Protein AF-A0A352KXZ1-F1 (afdb_monomer)

Mean predicted aligned error: 12.73 Å

Secondary structure (DSSP, 8-state):
----------------TT-----S-HHHHHHHHHHHHHHHHHGGGT--HHHHHHHHHHHHHTT--TTSHHHHHHHHHHHHHHT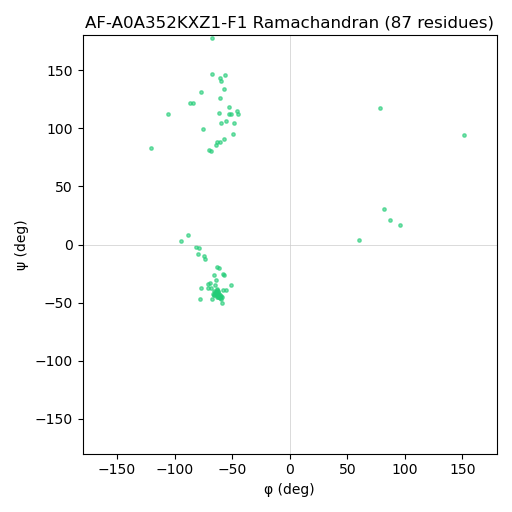SS----

Solvent-accessible surface area (backbone atoms only — not comparable to full-atom values): 5558 Å² total; per-residue (Å²): 133,87,78,91,73,83,77,73,71,76,77,74,75,71,72,63,86,31,62,52,77,75,80,88,42,69,71,59,52,52,50,52,51,53,51,53,54,48,60,63,55,51,65,79,72,71,69,57,71,71,59,47,33,53,51,27,51,53,42,34,67,62,28,40,51,70,83,38,66,62,35,43,52,23,52,53,51,50,50,62,63,67,69,49,86,71,86,77,132

Radius of gyration: 19.35 Å; Cα contacts (8 Å, |Δi|>4): 51; chains: 1; bounding box: 39×59×44 Å

pLDDT: mean 70.47, std 16.48, range [34.94, 89.62]

Sequence (89 aa):
MFGLLCTVAGQMVQAAEGERRSTTVPRFDAAVEKGLAYLRQERTAGTHGGEQVLAAYAMYKCGIAKTDGLIQKALAEAAGRSAGPRYQP

Structure (mmCIF, N/CA/C/O backbone):
data_AF-A0A352KXZ1-F1
#
_entry.id   AF-A0A352KXZ1-F1
#
loop_
_atom_site.group_PDB
_atom_site.id
_atom_site.type_symbol
_atom_site.label_atom_id
_atom_site.label_alt_id
_atom_site.label_comp_id
_atom_site.label_asym_id
_atom_site.label_entity_id
_atom_site.label_seq_id
_atom_site.pdbx_PDB_ins_code
_atom_site.Cartn_x
_atom_site.Cartn_y
_atom_site.Cartn_z
_atom_site.occupancy
_atom_site.B_iso_or_equiv
_atom_site.auth_seq_id
_atom_site.auth_comp_id
_atom_site.auth_asym_id
_atom_site.auth_atom_id
_atom_site.pdbx_PDB_model_num
ATOM 1 N N . MET A 1 1 ? 4.113 -45.317 31.493 1.00 45.59 1 MET A N 1
ATOM 2 C CA . MET A 1 1 ? 5.452 -44.848 31.066 1.00 45.59 1 MET A CA 1
ATOM 3 C C . MET A 1 1 ? 5.555 -45.127 29.572 1.00 45.59 1 MET A C 1
ATOM 5 O O . MET A 1 1 ? 5.090 -46.187 29.188 1.00 45.59 1 MET A O 1
ATOM 9 N N . PHE A 1 2 ? 6.106 -44.199 28.781 1.00 44.03 2 PHE A N 1
ATOM 10 C CA . PHE A 1 2 ? 5.798 -43.900 27.363 1.00 44.03 2 PHE A CA 1
ATOM 11 C C . PHE A 1 2 ? 4.518 -43.069 27.224 1.00 44.03 2 PHE A C 1
ATOM 13 O O . PHE A 1 2 ? 3.454 -43.494 27.644 1.00 44.03 2 PHE A O 1
ATOM 20 N N . GLY A 1 3 ? 4.539 -41.849 26.709 1.00 38.75 3 GLY A N 1
ATOM 21 C CA . GLY A 1 3 ? 5.589 -41.176 25.956 1.00 38.75 3 GLY A CA 1
ATOM 22 C C . GLY A 1 3 ? 4.885 -40.189 25.044 1.00 38.75 3 GLY A C 1
ATOM 23 O O . GLY A 1 3 ? 4.384 -40.561 23.992 1.00 38.75 3 GLY A O 1
ATOM 24 N N . LEU A 1 4 ? 4.782 -38.961 25.538 1.00 52.72 4 LEU A N 1
ATOM 25 C CA . LEU A 1 4 ? 4.255 -37.771 24.893 1.00 52.72 4 LEU A CA 1
ATOM 26 C C . LEU A 1 4 ? 4.782 -37.642 23.449 1.00 52.72 4 LEU A C 1
ATOM 28 O O . LEU A 1 4 ? 5.963 -37.374 23.248 1.00 52.72 4 LEU A O 1
ATOM 32 N N . LEU A 1 5 ? 3.912 -37.783 22.450 1.00 47.09 5 LEU A N 1
ATOM 33 C CA . LEU A 1 5 ? 4.167 -37.290 21.096 1.00 47.09 5 LEU A CA 1
ATOM 34 C C . LEU A 1 5 ? 3.068 -36.293 20.754 1.00 47.09 5 LEU A C 1
ATOM 36 O O . LEU A 1 5 ? 2.058 -36.611 20.133 1.00 47.09 5 LEU A O 1
ATOM 40 N N . CYS A 1 6 ? 3.287 -35.061 21.214 1.00 39.53 6 CYS A N 1
ATOM 41 C CA . CYS A 1 6 ? 2.674 -33.874 20.647 1.00 39.53 6 CYS A CA 1
ATOM 42 C C . CYS A 1 6 ? 3.049 -33.809 19.163 1.00 39.53 6 CYS A C 1
ATOM 44 O O . CYS A 1 6 ? 4.071 -33.231 18.795 1.00 39.53 6 CYS A O 1
ATOM 46 N N . THR A 1 7 ? 2.225 -34.395 18.297 1.00 47.19 7 THR A N 1
ATOM 47 C CA . THR A 1 7 ? 2.211 -34.045 16.879 1.00 47.19 7 THR A CA 1
ATOM 48 C C . THR A 1 7 ? 1.611 -32.648 16.781 1.00 47.19 7 THR A C 1
ATOM 50 O O . THR A 1 7 ? 0.422 -32.470 16.534 1.00 47.19 7 THR A O 1
ATOM 53 N N . VAL A 1 8 ? 2.445 -31.635 17.022 1.00 42.97 8 VAL A N 1
ATOM 54 C CA . VAL A 1 8 ? 2.185 -30.267 16.578 1.00 42.97 8 VAL A CA 1
ATOM 55 C C . VAL A 1 8 ? 2.298 -30.318 15.059 1.00 42.97 8 VAL A C 1
ATOM 57 O O . VAL A 1 8 ? 3.348 -30.051 14.480 1.00 42.97 8 VAL A O 1
ATOM 60 N N . ALA A 1 9 ? 1.225 -30.785 14.417 1.00 42.88 9 ALA A N 1
ATOM 61 C CA . ALA A 1 9 ? 1.012 -30.610 12.997 1.00 42.88 9 ALA A CA 1
ATOM 62 C C . ALA A 1 9 ? 1.159 -29.114 12.746 1.00 42.88 9 ALA A C 1
ATOM 64 O O . ALA A 1 9 ? 0.403 -28.313 13.298 1.00 42.88 9 ALA A O 1
ATOM 65 N N . GLY A 1 10 ? 2.221 -28.765 12.020 1.00 39.72 10 GLY A N 1
ATOM 66 C CA . GLY A 1 10 ? 2.617 -27.400 11.758 1.00 39.72 10 GLY A CA 1
ATOM 67 C C . GLY A 1 10 ? 1.420 -26.596 11.289 1.00 39.72 10 GLY A C 1
ATOM 68 O O . GLY A 1 10 ? 1.015 -26.684 10.132 1.00 39.72 10 GLY A O 1
ATOM 69 N N . GLN A 1 11 ? 0.894 -25.764 12.185 1.00 35.56 11 GLN A N 1
ATOM 70 C CA . GLN A 1 11 ? 0.264 -24.533 11.772 1.00 35.56 11 GLN A CA 1
ATOM 71 C C . GLN A 1 11 ? 1.383 -23.724 11.128 1.00 35.56 11 GLN A C 1
ATOM 73 O O . GLN A 1 11 ? 2.094 -22.960 11.778 1.00 35.56 11 GLN A O 1
ATOM 78 N N . MET A 1 12 ? 1.569 -23.948 9.827 1.00 34.94 12 MET A N 1
ATOM 79 C CA . MET A 1 12 ? 2.001 -22.898 8.932 1.00 34.94 12 MET A CA 1
ATOM 80 C C . MET A 1 12 ? 1.068 -21.731 9.225 1.00 34.94 12 MET A C 1
ATOM 82 O O . MET A 1 12 ? -0.057 -21.671 8.733 1.00 34.94 12 MET A O 1
ATOM 86 N N . VAL A 1 13 ? 1.516 -20.826 10.090 1.00 38.00 13 VAL A N 1
ATOM 87 C CA . VAL A 1 13 ? 1.009 -19.467 10.122 1.00 38.00 13 VAL A CA 1
ATOM 88 C C . VAL A 1 13 ? 1.416 -18.916 8.766 1.00 38.00 13 VAL A C 1
ATOM 90 O O . VAL A 1 13 ? 2.496 -18.356 8.592 1.00 38.00 13 VAL A O 1
ATOM 93 N N . GLN A 1 14 ? 0.571 -19.171 7.771 1.00 39.69 14 GLN A N 1
ATOM 94 C CA . GLN A 1 14 ? 0.520 -18.407 6.549 1.00 39.69 14 GLN A CA 1
ATOM 95 C C . GLN A 1 14 ? 0.180 -17.004 7.043 1.00 39.69 14 GLN A C 1
ATOM 97 O O . GLN A 1 14 ? -0.977 -16.684 7.293 1.00 39.69 14 GLN A O 1
ATOM 102 N N . ALA A 1 15 ? 1.215 -16.230 7.381 1.00 41.34 15 ALA A N 1
ATOM 103 C CA . ALA A 1 15 ? 1.066 -14.850 7.789 1.00 41.34 15 ALA A CA 1
ATOM 104 C C . ALA A 1 15 ? 0.304 -14.192 6.646 1.00 41.34 15 ALA A C 1
ATOM 106 O O . ALA A 1 15 ? 0.858 -14.070 5.556 1.00 41.34 15 ALA A O 1
ATOM 107 N N . ALA A 1 16 ? -0.978 -13.906 6.886 1.00 43.56 16 ALA A N 1
ATOM 108 C CA . ALA A 1 16 ? -1.910 -13.447 5.876 1.00 43.56 16 ALA A CA 1
ATOM 109 C C . ALA A 1 16 ? -1.238 -12.347 5.053 1.00 43.56 16 ALA A C 1
ATOM 111 O O . ALA A 1 16 ? -0.841 -11.304 5.585 1.00 43.56 16 ALA A O 1
ATOM 112 N N . GLU A 1 17 ? -1.024 -12.633 3.771 1.00 47.53 17 GLU A N 1
ATOM 113 C CA . GLU A 1 17 ? -0.521 -11.655 2.824 1.00 47.53 17 GLU A CA 1
ATOM 114 C C . GLU A 1 17 ? -1.536 -10.506 2.787 1.00 47.53 17 GLU A C 1
ATOM 116 O O . GLU A 1 17 ? -2.623 -10.640 2.235 1.00 47.53 17 GLU A O 1
ATOM 121 N N . GLY A 1 18 ? -1.199 -9.382 3.421 1.00 53.31 18 GLY A N 1
ATOM 122 C CA . GLY A 1 18 ? -1.984 -8.153 3.333 1.00 53.31 18 GLY A CA 1
ATOM 123 C C . GLY A 1 18 ? -3.130 -7.986 4.334 1.00 53.31 18 GLY A C 1
ATOM 124 O O . GLY A 1 18 ? -3.994 -7.157 4.074 1.00 53.31 18 GLY A O 1
ATOM 125 N N . GLU A 1 19 ? -3.164 -8.671 5.482 1.00 58.31 19 GLU A N 1
ATOM 126 C CA . GLU A 1 19 ? -4.128 -8.283 6.526 1.00 58.31 19 GLU A CA 1
ATOM 127 C C . GLU A 1 19 ? -3.548 -7.181 7.425 1.00 58.31 19 GLU A C 1
ATOM 129 O O . GLU A 1 19 ? -2.483 -7.329 8.040 1.00 58.31 19 GLU A O 1
ATOM 134 N N . ARG A 1 20 ? -4.241 -6.036 7.484 1.00 67.44 20 ARG A N 1
ATOM 135 C CA . ARG A 1 20 ? -3.868 -4.912 8.347 1.00 67.44 20 ARG A CA 1
ATOM 136 C C . ARG A 1 20 ? -3.910 -5.366 9.804 1.00 67.44 20 ARG A C 1
ATOM 138 O O . ARG A 1 20 ? -4.979 -5.593 10.361 1.00 67.44 20 ARG A O 1
ATOM 145 N N . ARG A 1 21 ? -2.751 -5.416 10.460 1.00 71.75 21 ARG A N 1
ATOM 146 C CA . ARG A 1 21 ? -2.692 -5.626 11.911 1.00 71.75 21 ARG A CA 1
ATOM 147 C C . ARG A 1 21 ? -3.096 -4.330 12.614 1.00 71.75 21 ARG A C 1
ATOM 149 O O . ARG A 1 21 ? -2.291 -3.404 12.694 1.00 71.75 21 ARG A O 1
ATOM 156 N N . SER A 1 22 ? -4.349 -4.251 13.068 1.00 72.38 22 SER A N 1
ATOM 157 C CA . SER A 1 22 ? -4.806 -3.157 13.934 1.00 72.38 22 SER A CA 1
ATOM 158 C C . SER A 1 22 ? -3.974 -3.140 15.213 1.00 72.38 22 SER A C 1
ATOM 160 O O . SER A 1 22 ? -3.636 -4.181 15.780 1.00 72.38 22 SER A O 1
ATOM 162 N N . THR A 1 23 ? -3.653 -1.937 15.674 1.00 73.19 23 THR A N 1
ATOM 163 C CA . THR A 1 23 ? -2.975 -1.746 16.962 1.00 73.19 23 THR A CA 1
ATOM 164 C C . THR A 1 23 ? -3.947 -1.792 18.140 1.00 73.19 23 THR A C 1
ATOM 166 O O . THR A 1 23 ? -3.509 -1.664 19.278 1.00 73.19 23 THR A O 1
ATOM 169 N N . THR A 1 24 ? -5.256 -1.955 17.892 1.00 77.44 24 THR A N 1
ATOM 170 C CA . THR A 1 24 ? -6.376 -1.825 18.850 1.00 77.44 24 THR A CA 1
ATOM 171 C C . THR A 1 24 ? -6.507 -0.445 19.506 1.00 77.44 24 THR A C 1
ATOM 173 O O . THR A 1 24 ? -7.387 -0.226 20.336 1.00 77.44 24 THR A O 1
ATOM 176 N N . VAL A 1 25 ? -5.669 0.519 19.108 1.00 86.31 25 VAL A N 1
ATOM 177 C CA . VAL A 1 25 ? -5.692 1.892 19.608 1.00 86.31 25 VAL A CA 1
ATOM 178 C C . VAL A 1 25 ? -6.298 2.801 18.527 1.00 86.31 25 VAL A C 1
ATOM 180 O 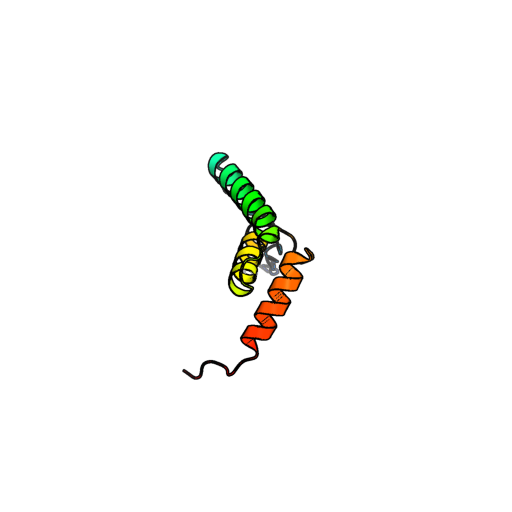O . VAL A 1 25 ? -5.641 3.058 17.511 1.00 86.31 25 VAL A O 1
ATOM 183 N N . PRO A 1 26 ? -7.494 3.382 18.749 1.00 85.56 26 PRO A N 1
ATOM 184 C CA . PRO A 1 26 ? -8.230 4.115 17.713 1.00 85.56 26 PRO A CA 1
ATOM 185 C C . PRO A 1 26 ? -7.447 5.255 17.050 1.00 85.56 26 PRO A C 1
ATOM 187 O O . PRO A 1 26 ? -7.514 5.438 15.838 1.00 85.56 26 PRO A O 1
ATOM 190 N N . ARG A 1 27 ? -6.647 6.009 17.819 1.00 87.50 27 ARG A N 1
ATOM 191 C CA . ARG A 1 27 ? -5.857 7.131 17.275 1.00 87.50 27 ARG A CA 1
ATOM 192 C C . ARG A 1 27 ? -4.790 6.684 16.273 1.00 87.50 27 ARG A C 1
ATOM 194 O O . ARG A 1 27 ? -4.497 7.412 15.330 1.00 87.50 27 ARG A O 1
ATOM 201 N N . PHE A 1 28 ? -4.188 5.514 16.491 1.00 83.69 28 PHE A N 1
ATOM 202 C CA . PHE A 1 28 ? -3.154 4.993 15.601 1.00 83.69 28 PHE A CA 1
ATOM 203 C C . PHE A 1 28 ? -3.784 4.426 14.340 1.00 83.69 28 PHE A C 1
ATOM 205 O O . PHE A 1 28 ? -3.274 4.665 13.248 1.00 83.69 28 PHE A O 1
ATOM 212 N N . ASP A 1 29 ? -4.939 3.776 14.468 1.00 83.81 29 ASP A N 1
ATOM 213 C CA . ASP A 1 29 ? -5.660 3.291 13.303 1.00 83.81 29 ASP A CA 1
ATOM 214 C C . ASP A 1 29 ? -6.165 4.448 12.421 1.00 83.81 29 ASP A C 1
ATOM 216 O O . ASP A 1 29 ? -5.988 4.405 11.202 1.00 83.81 29 ASP A O 1
ATOM 220 N N . ALA A 1 30 ? -6.656 5.534 13.022 1.00 87.00 30 ALA A N 1
ATOM 221 C CA . ALA A 1 30 ? -7.016 6.751 12.294 1.00 87.00 30 ALA A CA 1
ATOM 222 C C . ALA 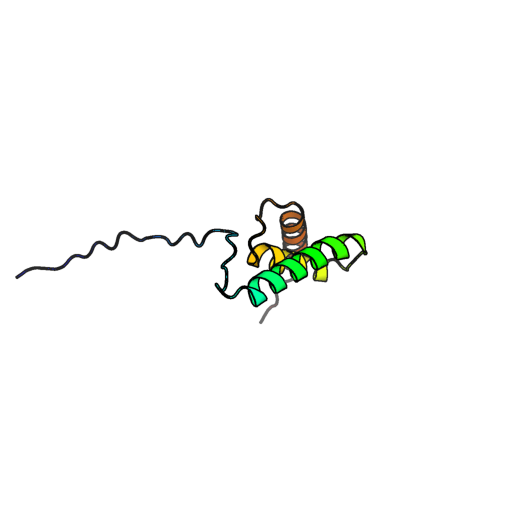A 1 30 ? -5.803 7.420 11.613 1.00 87.00 30 ALA A C 1
ATOM 224 O O . ALA A 1 30 ? -5.903 7.911 10.488 1.00 87.00 30 ALA A O 1
ATOM 225 N N . ALA A 1 31 ? -4.634 7.426 12.266 1.00 87.56 31 ALA A N 1
ATOM 226 C CA . ALA A 1 31 ? -3.410 7.976 11.683 1.00 87.56 31 ALA A CA 1
ATOM 227 C C . ALA A 1 31 ? -2.939 7.174 10.458 1.00 87.56 31 ALA A C 1
ATOM 229 O O . ALA A 1 31 ? -2.548 7.765 9.450 1.00 87.56 31 ALA A O 1
ATOM 230 N N . VAL A 1 32 ? -3.024 5.841 10.518 1.00 86.69 32 VAL A N 1
ATOM 231 C CA . VAL A 1 32 ? -2.706 4.959 9.384 1.00 86.69 32 VAL A CA 1
ATOM 232 C C . VAL A 1 32 ? -3.657 5.212 8.215 1.00 86.69 32 VAL A C 1
ATOM 234 O O . VAL A 1 32 ? -3.204 5.325 7.080 1.00 86.69 32 VAL A O 1
ATOM 237 N N . GLU A 1 33 ? -4.956 5.373 8.470 1.00 87.50 33 GLU A N 1
ATOM 238 C CA . GLU A 1 33 ? -5.934 5.681 7.416 1.00 87.50 33 GLU A CA 1
ATOM 239 C C . GLU A 1 33 ? -5.666 7.026 6.751 1.00 87.50 33 GLU A C 1
ATOM 241 O O . GLU A 1 33 ? -5.672 7.123 5.522 1.00 87.50 33 GLU A O 1
ATOM 246 N N . LYS A 1 34 ? -5.343 8.048 7.549 1.00 89.62 34 LYS A N 1
ATOM 247 C CA . LYS A 1 34 ? -4.954 9.361 7.032 1.00 89.62 34 LYS A CA 1
ATOM 248 C C . LYS A 1 34 ? -3.688 9.279 6.172 1.00 89.62 34 LYS A C 1
ATOM 250 O O . LYS A 1 34 ? -3.638 9.885 5.104 1.00 89.62 34 LYS A O 1
ATOM 255 N N . GLY A 1 35 ? -2.691 8.506 6.604 1.00 87.88 35 GLY A N 1
ATOM 256 C CA . GLY A 1 35 ? -1.466 8.265 5.837 1.00 87.88 35 GLY A CA 1
ATOM 257 C C . GLY A 1 35 ? -1.728 7.537 4.516 1.00 87.88 35 GLY A C 1
ATOM 258 O O . GLY A 1 35 ? -1.214 7.941 3.476 1.00 87.88 35 GLY A O 1
ATOM 259 N N . LEU A 1 36 ? -2.585 6.512 4.524 1.00 87.69 36 LEU A N 1
ATOM 260 C CA . LEU A 1 36 ? -2.983 5.800 3.307 1.00 87.69 36 LEU A CA 1
ATOM 261 C C . LEU A 1 36 ? -3.722 6.708 2.319 1.00 87.69 36 LEU A C 1
ATOM 263 O O . LEU A 1 36 ? -3.462 6.639 1.118 1.00 87.69 36 LEU A O 1
ATOM 267 N N . ALA A 1 37 ? -4.621 7.565 2.808 1.00 88.00 37 ALA A N 1
ATOM 268 C CA . ALA A 1 37 ? -5.323 8.535 1.973 1.00 88.00 37 ALA A CA 1
ATOM 269 C C . ALA A 1 37 ? -4.348 9.528 1.320 1.00 88.00 37 ALA A C 1
ATOM 271 O O . ALA A 1 37 ? -4.415 9.744 0.110 1.00 88.00 37 ALA A O 1
ATOM 272 N N . TYR A 1 38 ? -3.395 10.052 2.096 1.00 86.69 38 TYR A N 1
ATOM 273 C CA . TYR A 1 38 ? -2.350 10.945 1.597 1.00 86.69 38 TYR A CA 1
ATOM 274 C C . TYR A 1 38 ? -1.508 10.289 0.495 1.00 86.69 38 TYR A C 1
ATOM 276 O O . TYR A 1 38 ? -1.385 10.831 -0.599 1.00 86.69 38 TYR A O 1
ATOM 284 N N . LEU A 1 39 ? -1.001 9.076 0.733 1.00 84.44 39 LEU A N 1
ATOM 285 C CA . LEU A 1 39 ? -0.174 8.368 -0.248 1.00 84.44 39 LEU A CA 1
ATOM 286 C C . LEU A 1 39 ? -0.942 8.031 -1.541 1.00 84.44 39 LEU A C 1
ATOM 288 O O . LEU A 1 39 ? -0.355 7.987 -2.622 1.00 84.44 39 LEU A O 1
ATOM 292 N N . ARG A 1 40 ? -2.260 7.805 -1.459 1.00 82.12 40 ARG A N 1
ATOM 293 C CA . ARG A 1 40 ? -3.116 7.627 -2.644 1.00 82.12 40 ARG A CA 1
ATOM 294 C C . ARG A 1 40 ? -3.284 8.919 -3.442 1.00 82.12 40 ARG A C 1
ATOM 296 O O . ARG A 1 40 ? -3.395 8.843 -4.663 1.00 82.12 40 ARG A O 1
ATOM 303 N N . GLN A 1 41 ? -3.296 10.068 -2.770 1.00 81.94 41 GLN A N 1
ATOM 304 C CA . GLN A 1 41 ? -3.429 11.385 -3.390 1.00 81.94 41 GLN A CA 1
ATOM 305 C C . GLN A 1 41 ? -2.113 11.856 -4.028 1.00 81.94 41 GLN A C 1
ATOM 307 O O . GLN A 1 41 ? -2.107 12.239 -5.192 1.00 8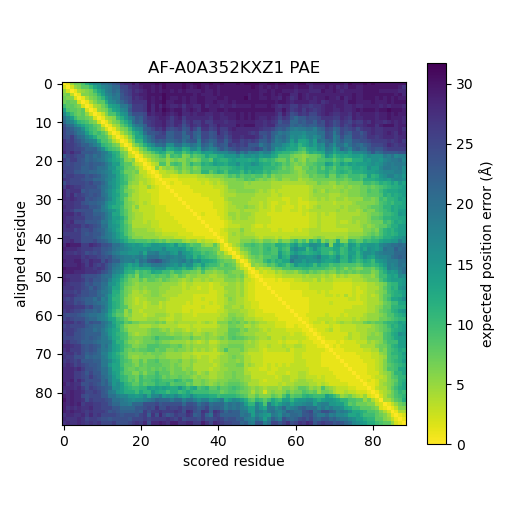1.94 41 GLN A O 1
ATOM 312 N N . GLU A 1 42 ? -0.982 11.748 -3.328 1.00 74.62 42 GLU A N 1
ATOM 313 C CA . GLU A 1 42 ? 0.346 12.152 -3.838 1.00 74.62 42 GLU A CA 1
ATOM 314 C C . GLU A 1 42 ? 0.787 11.379 -5.088 1.00 74.62 42 GLU A C 1
ATOM 316 O O . GLU A 1 42 ? 1.608 11.845 -5.879 1.00 74.62 42 GLU A O 1
ATOM 321 N N . ARG A 1 43 ? 0.188 10.210 -5.329 1.00 64.94 43 ARG A N 1
ATOM 322 C CA . ARG A 1 43 ? 0.359 9.425 -6.557 1.00 64.94 43 ARG A CA 1
ATOM 323 C C . ARG A 1 43 ? 0.138 10.255 -7.828 1.00 64.94 43 ARG A C 1
ATOM 325 O O . ARG A 1 43 ? 0.782 9.993 -8.842 1.00 64.94 43 ARG A O 1
ATOM 332 N N . THR A 1 44 ? -0.781 11.221 -7.811 1.00 57.88 44 THR A N 1
ATOM 333 C CA . THR A 1 44 ? -1.078 12.043 -8.994 1.00 57.88 44 THR A CA 1
ATOM 334 C C . THR A 1 44 ? -0.069 13.171 -9.217 1.00 57.88 44 THR A C 1
ATOM 336 O O . THR A 1 44 ? -0.117 13.807 -10.264 1.00 57.88 44 THR A O 1
ATOM 339 N N . ALA A 1 45 ? 0.849 13.412 -8.274 1.00 61.31 45 ALA A N 1
ATOM 340 C CA . ALA A 1 45 ? 1.747 14.568 -8.280 1.00 61.31 45 ALA A CA 1
ATOM 341 C C . ALA A 1 45 ? 3.128 14.316 -8.926 1.00 61.31 45 ALA A C 1
ATOM 343 O O . ALA A 1 45 ? 3.955 15.220 -8.963 1.00 61.31 45 ALA A O 1
ATOM 344 N N . GLY A 1 46 ? 3.387 13.123 -9.479 1.00 58.06 46 GLY A N 1
ATOM 345 C CA . GLY A 1 46 ? 4.610 12.863 -10.258 1.00 58.06 46 G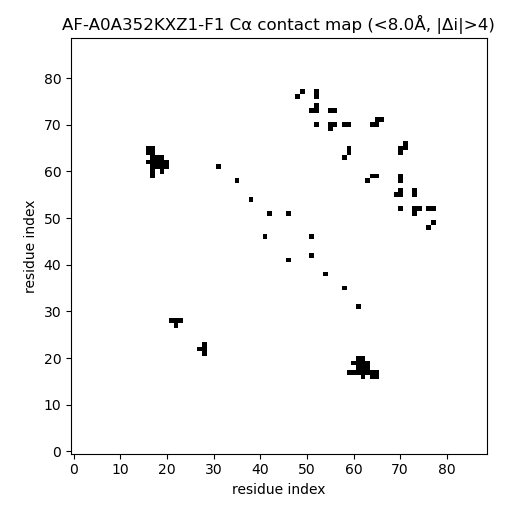LY A CA 1
ATOM 346 C C . GLY A 1 46 ? 5.862 12.532 -9.432 1.00 58.06 46 GLY A C 1
ATOM 347 O O . GLY A 1 46 ? 6.977 12.825 -9.858 1.00 58.06 46 GLY A O 1
ATOM 348 N N . THR A 1 47 ? 5.697 11.904 -8.266 1.00 61.69 47 THR A N 1
ATOM 349 C CA . THR A 1 47 ? 6.799 11.439 -7.401 1.00 61.69 47 THR A CA 1
ATOM 350 C C .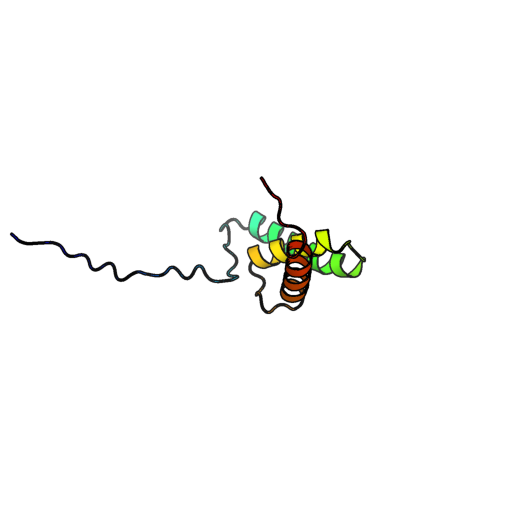 THR A 1 47 ? 7.758 10.489 -8.127 1.00 61.69 47 THR A C 1
ATOM 352 O O . THR A 1 47 ? 7.351 9.712 -8.995 1.00 61.69 47 THR A O 1
ATOM 355 N N . HIS A 1 48 ? 9.049 10.544 -7.784 1.00 68.00 48 HIS A N 1
ATOM 356 C CA . HIS A 1 48 ? 10.093 9.764 -8.457 1.00 68.00 48 HIS A CA 1
ATOM 357 C C . HIS A 1 48 ? 9.908 8.263 -8.174 1.00 68.00 48 HIS A C 1
ATOM 359 O O . HIS A 1 48 ? 9.496 7.869 -7.086 1.00 68.00 48 HIS A O 1
ATOM 365 N N . GLY A 1 49 ? 10.241 7.391 -9.133 1.00 68.00 49 GLY A N 1
ATOM 366 C CA . GLY A 1 49 ? 9.895 5.960 -9.056 1.00 68.00 49 GLY A CA 1
ATOM 367 C C . GLY A 1 49 ? 10.404 5.214 -7.806 1.00 68.00 49 GLY A C 1
ATOM 368 O O . GLY A 1 49 ? 9.756 4.297 -7.313 1.00 68.00 49 GLY A O 1
ATOM 369 N N . GLY A 1 50 ? 11.503 5.670 -7.188 1.00 72.62 50 GLY A N 1
ATOM 370 C CA . GLY A 1 50 ? 12.006 5.077 -5.939 1.00 72.62 50 GLY A CA 1
ATOM 371 C C . GLY A 1 50 ? 11.091 5.336 -4.739 1.00 72.62 50 GLY A C 1
ATOM 372 O O . GLY A 1 50 ? 10.871 4.448 -3.917 1.00 72.62 50 GLY A O 1
ATOM 373 N N . GLU A 1 51 ? 10.504 6.528 -4.670 1.00 77.94 51 GLU A N 1
ATOM 374 C CA . GLU A 1 51 ? 9.544 6.911 -3.632 1.00 77.94 51 GLU A CA 1
ATOM 375 C C . GLU A 1 51 ? 8.219 6.170 -3.825 1.00 77.94 51 GLU A C 1
ATOM 377 O O . GLU A 1 51 ? 7.598 5.748 -2.850 1.00 77.94 51 GLU A O 1
ATOM 382 N N . GLN A 1 52 ? 7.831 5.915 -5.081 1.00 79.50 52 GLN A N 1
ATOM 383 C CA . GLN A 1 52 ? 6.647 5.113 -5.401 1.00 79.50 52 GLN A CA 1
ATOM 384 C C . GLN A 1 52 ? 6.789 3.664 -4.915 1.00 79.50 52 GLN A C 1
ATOM 386 O O . GLN A 1 52 ? 5.828 3.103 -4.387 1.00 79.50 52 GLN A O 1
ATOM 391 N N . VAL A 1 53 ? 7.984 3.069 -5.026 1.00 82.81 53 VAL A N 1
ATOM 392 C CA . VAL A 1 53 ? 8.256 1.720 -4.503 1.00 82.81 53 VAL A CA 1
ATOM 393 C C . VAL A 1 53 ? 8.109 1.669 -2.980 1.00 82.81 53 VAL A C 1
ATOM 395 O O . VAL A 1 53 ? 7.465 0.762 -2.449 1.00 82.81 53 VAL A O 1
ATOM 398 N N . LEU A 1 54 ? 8.659 2.659 -2.271 1.00 83.12 54 LEU A N 1
ATOM 399 C CA . LEU A 1 54 ? 8.555 2.746 -0.812 1.00 83.12 54 LEU A CA 1
ATOM 400 C C . LEU A 1 54 ? 7.110 2.976 -0.352 1.00 83.12 54 LEU A C 1
ATOM 402 O O . LEU A 1 54 ? 6.643 2.305 0.570 1.00 83.12 54 LEU A O 1
ATOM 406 N N . ALA A 1 55 ? 6.383 3.870 -1.023 1.00 84.81 55 ALA A N 1
ATOM 407 C CA . ALA A 1 55 ? 4.977 4.134 -0.742 1.00 84.81 55 ALA A CA 1
ATOM 408 C C . ALA A 1 55 ? 4.111 2.882 -0.953 1.00 84.81 55 ALA A C 1
ATOM 410 O O . ALA A 1 55 ? 3.300 2.537 -0.093 1.00 84.81 55 ALA A O 1
ATOM 411 N N . ALA A 1 56 ? 4.321 2.154 -2.051 1.00 85.75 56 ALA A N 1
ATOM 412 C CA . ALA A 1 56 ? 3.622 0.903 -2.329 1.00 85.75 56 ALA A CA 1
ATOM 413 C C . ALA A 1 56 ? 3.907 -0.176 -1.277 1.00 85.75 56 ALA A C 1
ATOM 415 O O . ALA A 1 56 ? 2.993 -0.878 -0.839 1.00 85.75 56 ALA A O 1
ATOM 416 N N . TYR A 1 57 ? 5.160 -0.286 -0.828 1.00 84.06 57 TYR A N 1
ATOM 417 C CA . TYR A 1 57 ? 5.527 -1.210 0.241 1.00 84.06 57 TYR A CA 1
ATOM 418 C C . TYR A 1 57 ? 4.840 -0.851 1.565 1.00 84.06 57 TYR A C 1
ATOM 420 O O . TYR A 1 57 ? 4.303 -1.733 2.237 1.00 84.06 57 TYR A O 1
ATOM 428 N N . ALA A 1 58 ? 4.782 0.437 1.916 1.00 85.31 58 ALA A N 1
ATOM 429 C CA . ALA A 1 58 ? 4.054 0.899 3.096 1.00 85.31 58 ALA A CA 1
ATOM 430 C C . ALA A 1 58 ? 2.556 0.555 3.008 1.00 85.31 58 ALA A C 1
ATOM 432 O O . ALA A 1 58 ? 1.997 -0.003 3.952 1.00 85.31 58 ALA A O 1
ATOM 433 N N . MET A 1 59 ? 1.919 0.794 1.856 1.00 86.00 59 MET A N 1
ATOM 434 C CA . MET A 1 59 ? 0.515 0.431 1.627 1.00 86.00 59 MET A CA 1
ATOM 435 C C . MET A 1 59 ? 0.269 -1.075 1.774 1.00 86.00 59 MET A C 1
ATOM 437 O O . MET A 1 59 ? -0.684 -1.477 2.443 1.00 86.00 59 MET A O 1
ATOM 441 N N . TYR A 1 60 ? 1.144 -1.906 1.203 1.00 84.75 60 TYR A N 1
ATOM 442 C CA . TYR A 1 60 ? 1.069 -3.361 1.339 1.00 84.75 60 TYR A CA 1
ATOM 443 C C . TYR A 1 60 ? 1.134 -3.796 2.811 1.00 84.75 60 TYR A C 1
ATOM 445 O O . TYR A 1 60 ? 0.314 -4.586 3.277 1.00 84.75 60 TYR A O 1
ATOM 453 N N . LYS A 1 61 ? 2.064 -3.222 3.586 1.00 83.56 61 LYS A N 1
ATOM 454 C CA . LYS A 1 61 ? 2.207 -3.497 5.026 1.00 83.56 61 LYS A CA 1
ATOM 455 C C . LYS A 1 61 ? 1.009 -3.029 5.854 1.00 83.56 61 LYS A C 1
ATOM 457 O O . LYS A 1 61 ? 0.751 -3.602 6.910 1.00 83.56 61 LYS A O 1
ATOM 462 N N . CYS A 1 62 ? 0.279 -2.029 5.374 1.00 83.25 62 CYS A N 1
ATOM 463 C CA . CYS A 1 62 ? -0.956 -1.539 5.980 1.00 83.25 62 CYS A CA 1
ATOM 464 C C . CYS A 1 62 ? -2.215 -2.278 5.497 1.00 83.25 62 CYS A C 1
ATOM 466 O O . CYS A 1 62 ? -3.319 -1.867 5.847 1.00 83.25 62 CYS A O 1
ATOM 468 N N . GLY A 1 63 ? -2.060 -3.365 4.739 1.00 81.88 63 GLY A N 1
ATOM 469 C CA . GLY A 1 63 ? -3.139 -4.281 4.383 1.00 81.88 63 GLY A CA 1
ATOM 470 C C . GLY A 1 63 ? -3.806 -4.030 3.030 1.00 81.88 63 GLY A C 1
ATOM 471 O O . GLY A 1 63 ? -4.907 -4.510 2.781 1.00 81.88 63 GLY A O 1
ATOM 472 N N . ILE A 1 64 ? -3.166 -3.266 2.142 1.00 83.88 64 ILE A N 1
ATOM 473 C CA . ILE A 1 64 ? -3.598 -3.200 0.743 1.00 83.88 64 ILE A CA 1
ATOM 474 C C . ILE A 1 64 ? -3.137 -4.469 0.023 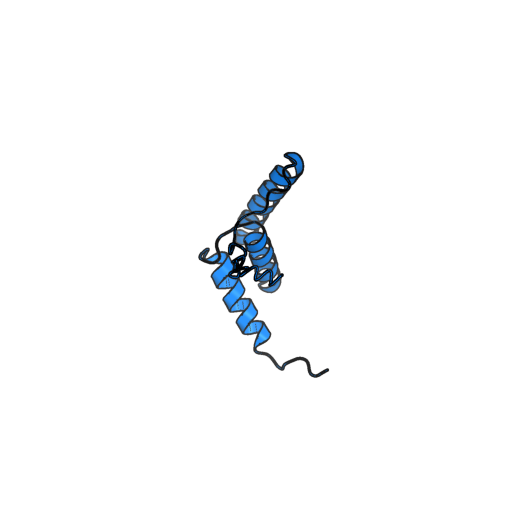1.00 83.88 64 ILE A C 1
ATOM 476 O O . ILE A 1 64 ? -1.977 -4.872 0.125 1.00 83.88 64 ILE A O 1
ATOM 480 N N . ALA A 1 65 ? -4.056 -5.105 -0.703 1.00 83.19 65 ALA A N 1
ATOM 481 C CA . ALA A 1 65 ? -3.803 -6.372 -1.373 1.00 83.19 65 ALA A CA 1
ATOM 482 C C . ALA A 1 65 ? -2.676 -6.261 -2.408 1.00 83.19 65 ALA A C 1
ATOM 484 O O . ALA A 1 65 ? -2.584 -5.291 -3.152 1.00 83.19 65 ALA A O 1
ATOM 485 N N . LYS A 1 66 ? -1.863 -7.312 -2.536 1.00 82.06 66 LYS A N 1
ATOM 486 C CA . LYS A 1 66 ? -0.784 -7.385 -3.538 1.00 82.06 66 LYS A CA 1
ATOM 487 C C . LYS A 1 66 ? -1.292 -7.357 -4.986 1.00 82.06 66 LYS A C 1
ATOM 489 O O . LYS A 1 66 ? -0.526 -7.072 -5.900 1.00 82.06 66 LYS A O 1
ATOM 494 N N . THR A 1 67 ? -2.570 -7.671 -5.192 1.00 81.81 67 THR A N 1
ATOM 495 C CA . THR A 1 67 ? -3.272 -7.554 -6.477 1.00 81.81 67 THR A CA 1
ATOM 496 C C . THR A 1 67 ? -3.611 -6.112 -6.844 1.00 81.81 67 THR A C 1
ATOM 498 O O . THR A 1 67 ? -4.017 -5.863 -7.975 1.00 81.81 67 THR A O 1
ATOM 501 N N . ASP A 1 68 ? -3.447 -5.159 -5.923 1.00 83.50 68 ASP A N 1
ATOM 502 C CA . ASP A 1 68 ? -3.577 -3.742 -6.231 1.00 83.50 68 ASP A CA 1
ATOM 503 C C . ASP A 1 68 ? -2.536 -3.358 -7.291 1.00 83.50 68 ASP A C 1
ATOM 505 O O . ASP A 1 68 ? -1.334 -3.606 -7.137 1.00 83.50 68 ASP A O 1
ATOM 509 N N . GLY A 1 69 ? -3.001 -2.752 -8.385 1.00 80.25 69 GLY A N 1
ATOM 510 C CA . GLY A 1 69 ? -2.148 -2.394 -9.517 1.00 80.25 69 GLY A CA 1
ATOM 511 C C . GLY A 1 69 ? -0.988 -1.470 -9.131 1.00 80.25 69 GLY A C 1
ATOM 512 O O . GLY A 1 69 ? 0.056 -1.497 -9.783 1.00 80.25 69 GLY A O 1
ATOM 513 N N . LEU A 1 70 ? -1.124 -0.690 -8.051 1.00 78.25 70 LEU A N 1
ATOM 514 C CA . LEU A 1 70 ? -0.051 0.144 -7.516 1.00 78.25 70 LEU A CA 1
ATOM 515 C C . LEU A 1 70 ? 1.076 -0.710 -6.935 1.00 78.25 70 LEU A C 1
ATOM 517 O O . LEU A 1 70 ? 2.246 -0.481 -7.244 1.00 78.25 70 LEU A O 1
ATOM 521 N N . ILE A 1 71 ? 0.726 -1.714 -6.133 1.00 82.88 71 ILE A N 1
ATOM 522 C CA . ILE A 1 71 ? 1.702 -2.622 -5.529 1.00 82.88 71 ILE A CA 1
ATOM 523 C C . ILE A 1 71 ? 2.364 -3.466 -6.615 1.00 82.88 71 ILE A C 1
ATOM 525 O O . ILE A 1 71 ? 3.586 -3.596 -6.618 1.00 82.88 71 ILE A O 1
ATOM 529 N N . GLN A 1 72 ? 1.602 -3.968 -7.587 1.00 85.75 72 GLN A N 1
ATOM 530 C CA . GLN A 1 72 ? 2.165 -4.732 -8.703 1.00 85.75 72 GLN A CA 1
ATOM 531 C C . GLN A 1 72 ? 3.162 -3.913 -9.532 1.00 85.75 72 GLN A C 1
ATOM 533 O O . GLN A 1 72 ? 4.260 -4.392 -9.818 1.00 85.75 72 GLN A O 1
ATOM 538 N N . LYS A 1 73 ? 2.817 -2.666 -9.878 1.00 82.25 73 LYS A N 1
ATOM 539 C CA . LYS A 1 73 ? 3.703 -1.776 -10.642 1.00 82.25 73 LYS A CA 1
ATOM 540 C C . LYS A 1 73 ? 4.989 -1.467 -9.874 1.00 82.25 73 LYS A C 1
ATOM 542 O O . LYS A 1 73 ? 6.075 -1.539 -10.442 1.00 82.25 73 LYS A O 1
ATOM 547 N N . ALA A 1 74 ? 4.872 -1.167 -8.584 1.00 81.00 74 ALA A N 1
ATOM 548 C CA . ALA A 1 74 ? 6.020 -0.919 -7.723 1.00 81.00 74 ALA A CA 1
ATOM 549 C C . ALA A 1 74 ? 6.914 -2.156 -7.558 1.00 81.00 74 ALA A C 1
ATOM 551 O O . ALA A 1 74 ? 8.134 -2.035 -7.597 1.00 81.00 74 ALA A O 1
ATOM 552 N N . LEU A 1 75 ? 6.334 -3.351 -7.416 1.00 79.12 75 LEU A N 1
ATOM 553 C CA . LEU A 1 75 ? 7.098 -4.600 -7.363 1.00 79.12 75 LEU A CA 1
ATOM 554 C C . LEU A 1 75 ? 7.859 -4.850 -8.669 1.00 79.12 75 LEU A C 1
ATOM 556 O O . LEU A 1 75 ? 9.016 -5.262 -8.623 1.00 79.12 75 LEU A O 1
ATOM 560 N N . ALA A 1 76 ? 7.245 -4.563 -9.820 1.00 81.44 76 ALA A N 1
ATOM 561 C CA . ALA A 1 76 ? 7.910 -4.665 -11.116 1.00 81.44 76 ALA A CA 1
ATOM 562 C C . ALA A 1 76 ? 9.075 -3.667 -11.246 1.00 81.44 76 ALA A C 1
ATOM 564 O O . ALA A 1 76 ? 10.159 -4.040 -11.695 1.00 81.44 76 ALA A O 1
ATOM 565 N N . GLU A 1 77 ? 8.892 -2.419 -10.800 1.00 81.69 77 GLU A N 1
ATOM 566 C CA . GLU A 1 77 ? 9.964 -1.417 -10.802 1.00 81.69 77 GLU A CA 1
ATOM 567 C C . GLU A 1 77 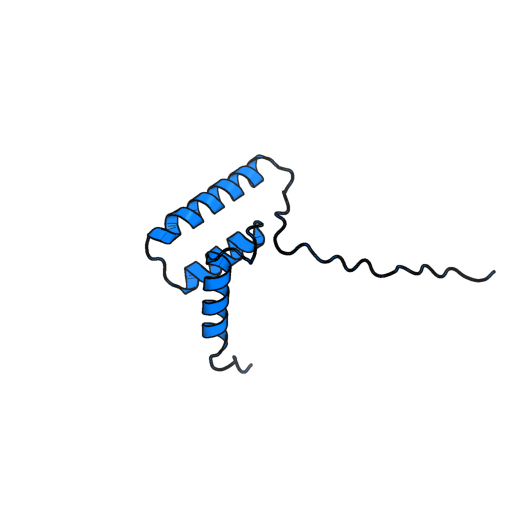? 11.103 -1.792 -9.841 1.00 81.69 77 GLU A C 1
ATOM 569 O O . GLU A 1 77 ? 12.279 -1.712 -10.201 1.00 81.69 77 GLU A O 1
ATOM 574 N N . ALA A 1 78 ? 10.772 -2.255 -8.633 1.00 78.19 78 ALA A N 1
ATOM 575 C CA . ALA A 1 78 ? 11.746 -2.721 -7.653 1.00 78.19 78 ALA A CA 1
ATOM 576 C C . ALA A 1 78 ? 12.559 -3.910 -8.184 1.00 78.19 78 ALA A C 1
ATOM 578 O O . ALA A 1 78 ? 13.785 -3.922 -8.062 1.00 78.19 78 ALA A O 1
ATOM 579 N N . ALA A 1 79 ? 11.892 -4.873 -8.830 1.00 79.44 79 ALA A N 1
ATOM 580 C CA . ALA A 1 79 ? 12.544 -6.002 -9.483 1.00 79.44 79 ALA A CA 1
ATOM 581 C C . ALA A 1 79 ? 13.520 -5.524 -10.570 1.00 79.44 79 ALA A C 1
ATOM 583 O O . ALA A 1 79 ? 14.680 -5.937 -10.568 1.00 79.44 79 ALA A O 1
ATOM 584 N N . GLY A 1 80 ? 13.092 -4.585 -11.423 1.00 76.44 80 GLY A N 1
ATOM 585 C CA . GLY A 1 80 ? 13.944 -3.970 -12.444 1.00 76.44 80 GLY A CA 1
ATOM 586 C C . GLY A 1 80 ? 15.188 -3.282 -11.870 1.00 76.44 80 GLY A C 1
ATOM 587 O O . GLY A 1 80 ? 16.275 -3.426 -12.420 1.00 76.44 80 GLY A O 1
ATOM 588 N N . ARG A 1 81 ? 15.066 -2.601 -10.722 1.00 71.69 81 ARG A N 1
ATOM 589 C CA . ARG A 1 81 ? 16.204 -1.970 -10.023 1.00 71.69 81 ARG A CA 1
ATOM 590 C C . ARG A 1 81 ? 17.151 -2.989 -9.385 1.00 71.69 81 ARG A C 1
ATOM 592 O O . ARG A 1 81 ? 18.363 -2.799 -9.409 1.00 71.69 81 ARG A O 1
ATOM 599 N N . SER A 1 82 ? 16.615 -4.075 -8.831 1.00 68.44 82 SER A N 1
ATOM 600 C CA . SER A 1 82 ? 17.406 -5.140 -8.194 1.00 68.44 82 SER A CA 1
ATOM 601 C C . SER A 1 82 ? 18.164 -6.041 -9.179 1.00 68.44 82 SER A C 1
ATOM 603 O O . SER A 1 82 ? 19.044 -6.791 -8.765 1.00 68.44 82 SER A O 1
ATOM 605 N N . ALA A 1 83 ? 17.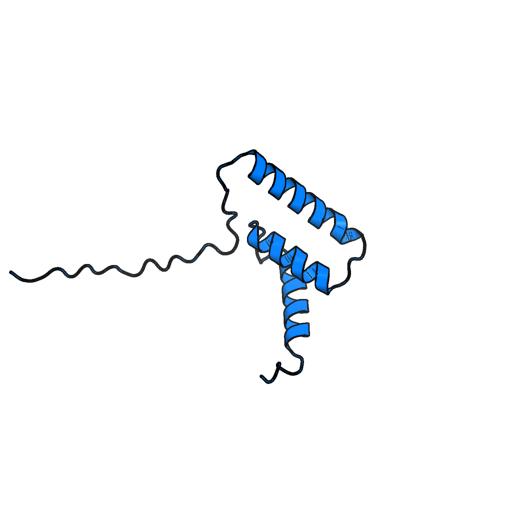843 -5.960 -10.475 1.00 64.12 83 ALA A N 1
ATOM 606 C CA . ALA A 1 83 ? 18.502 -6.716 -11.539 1.00 64.12 83 ALA A CA 1
ATOM 607 C C . ALA A 1 83 ? 19.866 -6.131 -11.972 1.00 64.12 83 ALA A C 1
ATOM 609 O O . ALA A 1 83 ? 20.536 -6.721 -12.819 1.00 64.12 83 ALA A O 1
ATOM 610 N N . GLY A 1 84 ? 20.283 -4.989 -11.408 1.00 63.00 84 GLY A N 1
ATOM 611 C CA . GLY A 1 84 ? 21.619 -4.415 -11.610 1.00 63.00 84 GLY A CA 1
ATOM 612 C C . GLY A 1 84 ? 22.750 -5.262 -10.996 1.00 63.00 84 GLY A C 1
ATOM 613 O O . GLY A 1 84 ? 22.478 -6.284 -10.360 1.00 63.00 84 GLY A O 1
ATOM 614 N N . PRO A 1 85 ? 24.030 -4.862 -11.165 1.00 61.25 85 PRO A N 1
ATOM 615 C CA . PRO A 1 85 ? 25.168 -5.583 -10.600 1.00 61.25 85 PRO A CA 1
ATOM 616 C C . PRO A 1 85 ? 24.940 -5.791 -9.105 1.00 61.25 85 PRO A C 1
ATOM 618 O O . PRO A 1 85 ? 24.767 -4.827 -8.357 1.00 61.25 85 PRO A O 1
ATOM 621 N N . ARG A 1 86 ? 24.875 -7.056 -8.677 1.00 63.31 86 ARG A N 1
ATOM 622 C CA . ARG A 1 86 ? 24.710 -7.387 -7.260 1.00 63.31 86 ARG A CA 1
ATOM 623 C C . ARG A 1 86 ? 25.852 -6.736 -6.490 1.00 63.31 86 ARG A C 1
ATOM 625 O O . ARG A 1 86 ? 27.000 -6.844 -6.913 1.00 63.31 86 ARG A O 1
ATOM 632 N N . TYR A 1 87 ? 25.525 -6.090 -5.373 1.00 58.78 87 TYR A N 1
ATOM 633 C CA . TYR A 1 87 ? 26.520 -5.626 -4.411 1.00 58.78 87 TYR A CA 1
ATOM 634 C C . TYR A 1 87 ? 27.451 -6.800 -4.078 1.00 58.78 87 TYR A C 1
ATOM 636 O O . TYR A 1 87 ? 26.999 -7.817 -3.546 1.00 58.78 87 TYR A O 1
ATOM 644 N N . GLN A 1 88 ? 28.713 -6.694 -4.491 1.00 49.88 88 GLN A N 1
ATOM 645 C CA . GLN A 1 88 ? 29.761 -7.617 -4.081 1.00 49.88 88 GLN A CA 1
ATOM 646 C C . GLN A 1 88 ? 30.278 -7.114 -2.728 1.00 49.88 88 GLN A C 1
ATOM 648 O O . GLN A 1 88 ? 30.634 -5.935 -2.656 1.00 49.88 88 GLN A O 1
ATOM 653 N N . PRO A 1 89 ? 30.219 -7.943 -1.670 1.00 61.50 89 PRO A N 1
ATOM 654 C CA . PRO A 1 89 ? 30.649 -7.554 -0.330 1.00 61.50 89 PRO A CA 1
ATOM 655 C C . PRO A 1 89 ? 32.144 -7.235 -0.264 1.00 61.50 89 PRO A C 1
ATOM 657 O O . PRO A 1 89 ? 32.915 -7.833 -1.052 1.00 61.50 89 PRO A O 1
#

Nearest PDB structures (foldseek):
  8b6c-assembly1_h  TM=4.251E-01  e=1.943E+00  Oryctolagus cuniculus
  8bpo-assembly1_g2  TM=3.742E-01  e=2.775E+00  Oryctolagus cuniculus
  3j92-assembly1_h  TM=4.070E-01  e=4.206E+00  Oryctolagus cuniculus
  5a00-assembly1_A  TM=5.485E-01  e=9.659E+00  Homo sapiens

Foldseek 3Di:
DDDDDPPPVDPPPPVPQQDADDPPDVVVLVVLVVLLVVLVVCVVVDDDLVVLLVSLVSNRNRRDHCPPPSNVVSVVVVVVVCPPDPPDD